Protein AF-A0A9N9I3C0-F1 (afdb_monomer_lite)

pLDDT: mean 87.47, std 11.56, range [42.34, 95.69]

Organism: NCBI:txid1117310

Radius of gyration: 16.12 Å; chains: 1; bounding box: 45×30×40 Å

Foldseek 3Di:
DDDPDDDPVRVVVVLVVVLVVDDPVCSCVVDCDPVLVVLLVVCQVPVPDCPSDHPVSSVVSVVQWHWDDPDVPDIDIDGDDPPDD

Structure (mmCIF, N/CA/C/O backbone):
data_AF-A0A9N9I3C0-F1
#
_entry.id   AF-A0A9N9I3C0-F1
#
loop_
_atom_site.group_PDB
_atom_site.id
_atom_site.type_symbol
_atom_site.label_atom_id
_atom_site.label_alt_id
_atom_site.label_comp_id
_atom_site.label_asym_id
_atom_site.label_entity_id
_atom_site.label_seq_id
_atom_site.pdbx_PDB_ins_code
_atom_site.Cartn_x
_atom_site.Cartn_y
_atom_site.Cartn_z
_atom_site.occupancy
_atom_site.B_iso_or_equiv
_atom_site.auth_seq_id
_atom_site.auth_comp_id
_atom_site.auth_asym_id
_atom_site.auth_atom_id
_atom_site.pdbx_PDB_model_num
ATOM 1 N N . MET A 1 1 ? -29.100 -17.151 2.137 1.00 53.69 1 MET A N 1
ATOM 2 C CA . MET A 1 1 ? -28.086 -16.398 2.902 1.00 53.69 1 MET A CA 1
ATOM 3 C C . MET A 1 1 ? -28.561 -14.962 2.972 1.00 53.69 1 MET A C 1
ATOM 5 O O . MET A 1 1 ? -28.625 -14.320 1.932 1.00 53.69 1 MET A O 1
ATOM 9 N N . GLU A 1 2 ? -28.973 -14.495 4.148 1.00 52.47 2 GLU A N 1
ATOM 10 C CA . GLU A 1 2 ? -29.235 -13.071 4.372 1.00 52.47 2 GLU A CA 1
ATOM 11 C C . GLU A 1 2 ? -27.888 -12.360 4.500 1.00 52.47 2 GLU A C 1
ATOM 13 O O . GLU A 1 2 ? -27.106 -12.645 5.407 1.00 52.47 2 GLU A O 1
ATOM 18 N N . TYR A 1 3 ? -27.583 -11.470 3.559 1.00 62.03 3 TYR A N 1
ATOM 19 C CA . TYR A 1 3 ? -26.472 -10.546 3.721 1.00 62.03 3 TYR A CA 1
ATOM 20 C C . TYR A 1 3 ? -26.979 -9.382 4.568 1.00 62.03 3 TYR A C 1
ATOM 22 O O . TYR A 1 3 ? -27.739 -8.546 4.085 1.00 62.03 3 TYR A O 1
ATOM 30 N N . ASN A 1 4 ? -26.568 -9.330 5.834 1.00 71.94 4 ASN A N 1
ATOM 31 C CA . ASN A 1 4 ? -26.751 -8.134 6.646 1.00 71.94 4 ASN A CA 1
ATOM 32 C C . ASN A 1 4 ? -25.838 -7.042 6.085 1.00 71.94 4 ASN A C 1
ATOM 34 O O . ASN A 1 4 ? -24.643 -6.992 6.379 1.00 71.94 4 ASN A O 1
ATOM 38 N N . PHE A 1 5 ? -26.397 -6.192 5.227 1.00 79.69 5 PHE A N 1
ATOM 39 C CA . PHE A 1 5 ? -25.709 -5.002 4.753 1.00 79.69 5 PHE A CA 1
ATOM 40 C C . PHE A 1 5 ? -25.544 -4.046 5.934 1.00 79.69 5 PHE A C 1
ATOM 42 O O . PHE A 1 5 ? -26.520 -3.540 6.485 1.00 79.69 5 PHE A O 1
ATOM 49 N N . ILE A 1 6 ? -24.299 -3.811 6.341 1.00 87.12 6 ILE A N 1
ATOM 50 C CA . ILE A 1 6 ? -23.997 -2.750 7.298 1.00 87.12 6 ILE A CA 1
ATOM 51 C C . ILE A 1 6 ? -24.229 -1.393 6.634 1.00 87.12 6 ILE A C 1
ATOM 53 O O . ILE A 1 6 ? -23.965 -1.208 5.444 1.00 87.12 6 ILE A O 1
ATOM 57 N N . SER A 1 7 ? -24.720 -0.428 7.409 1.00 91.06 7 SER A N 1
ATOM 58 C CA . SER A 1 7 ? -24.841 0.940 6.916 1.00 91.06 7 SER A CA 1
ATOM 59 C C . SER A 1 7 ? -23.453 1.535 6.660 1.00 91.06 7 SER A C 1
ATOM 61 O O . SER A 1 7 ? -22.474 1.157 7.310 1.00 91.06 7 SER A O 1
ATOM 63 N N . LYS A 1 8 ? -23.371 2.518 5.757 1.00 91.44 8 LYS A N 1
ATOM 64 C CA . LYS A 1 8 ? -22.135 3.281 5.541 1.00 91.44 8 LYS A CA 1
ATOM 65 C C . LYS A 1 8 ? -21.608 3.882 6.851 1.00 91.44 8 LYS A C 1
ATOM 67 O O . LYS A 1 8 ? -20.425 3.766 7.127 1.00 91.44 8 LYS A O 1
ATOM 72 N N . ALA A 1 9 ? -22.491 4.440 7.681 1.00 93.69 9 ALA A N 1
ATOM 73 C CA . ALA A 1 9 ? -22.111 5.020 8.969 1.00 93.69 9 ALA A CA 1
ATOM 74 C C . ALA A 1 9 ? -21.476 3.980 9.906 1.00 93.69 9 ALA A C 1
ATOM 76 O O . ALA A 1 9 ? -20.456 4.244 10.529 1.00 93.69 9 ALA A O 1
ATOM 77 N N . THR A 1 10 ? -22.032 2.766 9.954 1.00 94.00 10 THR A N 1
ATOM 78 C CA . THR A 1 10 ? -21.467 1.664 10.743 1.00 94.00 10 THR A CA 1
ATOM 79 C C . THR A 1 10 ? -20.087 1.252 10.228 1.00 94.00 10 THR A C 1
ATOM 81 O O . THR A 1 10 ? -19.189 1.000 11.027 1.00 94.00 10 THR A O 1
ATOM 84 N N . LEU A 1 11 ? -19.906 1.190 8.906 1.00 91.50 11 LEU A N 1
ATOM 85 C CA . LEU A 1 11 ? -18.607 0.895 8.302 1.00 91.50 11 LEU A CA 1
ATOM 86 C C . LEU A 1 11 ? -17.577 1.982 8.634 1.00 91.50 11 LEU A C 1
ATOM 88 O O . LEU A 1 11 ? -16.470 1.655 9.059 1.00 91.50 11 LEU A O 1
ATOM 92 N N . ASP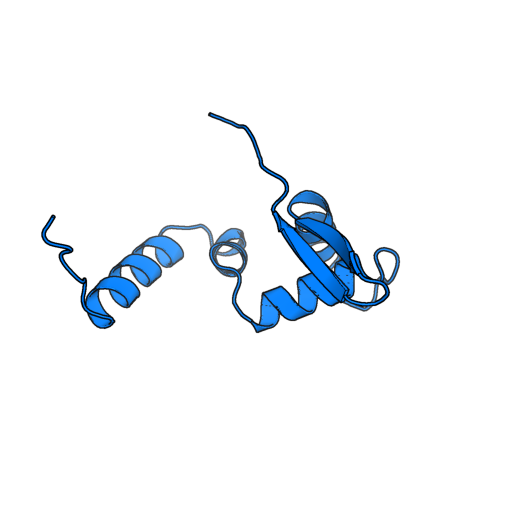 A 1 12 ? -17.953 3.250 8.474 1.00 92.25 12 ASP A N 1
ATOM 93 C CA . ASP A 1 12 ? -17.095 4.398 8.765 1.00 92.25 12 ASP A CA 1
ATOM 94 C C . ASP A 1 12 ? -16.671 4.393 10.246 1.00 92.25 12 ASP A C 1
ATOM 96 O O . ASP A 1 12 ? -15.489 4.545 10.551 1.00 92.25 12 ASP A O 1
ATOM 100 N N . ASP A 1 13 ? -17.592 4.104 11.171 1.00 95.25 13 ASP A N 1
ATOM 101 C CA . ASP A 1 13 ? -17.298 3.968 12.604 1.00 95.25 13 ASP A CA 1
ATOM 102 C C . ASP A 1 13 ? -16.305 2.839 12.908 1.00 95.25 13 ASP A C 1
ATOM 104 O O . ASP A 1 13 ? -15.392 3.011 13.719 1.00 95.25 13 ASP A O 1
ATOM 108 N N . ILE A 1 14 ? -16.468 1.674 12.273 1.00 93.62 14 ILE A N 1
ATOM 109 C CA . ILE A 1 14 ? -15.556 0.533 12.443 1.00 93.62 14 ILE A CA 1
ATOM 110 C C . ILE A 1 14 ? -14.160 0.892 11.925 1.00 93.62 14 ILE A C 1
ATOM 112 O O . ILE A 1 14 ? -13.166 0.654 12.614 1.00 93.62 14 ILE A O 1
ATOM 116 N N . ILE A 1 15 ? -14.087 1.489 10.733 1.00 92.31 15 ILE A N 1
ATOM 117 C CA . ILE A 1 15 ? -12.835 1.922 10.111 1.00 92.31 15 ILE A CA 1
ATOM 118 C C . ILE A 1 15 ? -12.123 2.950 10.993 1.00 92.31 15 ILE A C 1
ATOM 120 O O . ILE A 1 15 ? -10.934 2.792 11.275 1.00 92.31 15 ILE A O 1
ATOM 124 N N . ASN A 1 16 ? -12.843 3.964 11.469 1.00 93.12 16 ASN A N 1
ATOM 125 C CA . ASN A 1 16 ? -12.273 5.019 12.300 1.00 93.12 16 ASN A CA 1
ATOM 126 C C . ASN A 1 16 ? -11.748 4.460 13.624 1.00 93.12 16 ASN A C 1
ATOM 128 O O . ASN A 1 16 ? -10.612 4.744 13.994 1.00 93.12 16 ASN A O 1
ATOM 132 N N . LYS A 1 17 ? -12.515 3.592 14.299 1.00 95.44 17 LYS A N 1
ATOM 133 C CA . LYS A 1 17 ? -12.056 2.915 15.524 1.00 95.44 17 LYS A CA 1
ATOM 134 C C . LYS A 1 17 ? -10.792 2.093 15.289 1.00 95.44 17 LYS A C 1
ATOM 136 O O . LYS A 1 17 ? -9.878 2.139 16.108 1.00 95.44 17 LYS A O 1
ATOM 141 N N . TYR A 1 18 ? -10.727 1.363 14.176 1.00 94.06 18 TYR A N 1
ATOM 142 C CA . TYR A 1 18 ? -9.536 0.605 13.812 1.00 94.06 18 TYR A CA 1
ATOM 143 C C . TYR A 1 18 ? -8.331 1.526 13.592 1.00 94.06 18 TYR A C 1
ATOM 145 O O . TYR A 1 18 ? -7.299 1.319 14.229 1.00 94.06 18 TYR A O 1
ATOM 153 N N . ILE A 1 19 ? -8.457 2.569 12.766 1.00 93.00 19 ILE A N 1
ATOM 154 C CA . ILE A 1 19 ? -7.353 3.502 12.499 1.00 93.00 19 ILE A CA 1
ATOM 155 C C . ILE A 1 19 ? -6.877 4.158 13.796 1.00 93.00 19 ILE A C 1
ATOM 157 O O . ILE A 1 19 ? -5.686 4.114 14.085 1.00 93.00 19 ILE A O 1
ATOM 161 N N . SER A 1 20 ? -7.784 4.698 14.613 1.00 93.75 20 SER A N 1
ATOM 162 C CA . SER A 1 20 ? -7.420 5.373 15.865 1.00 93.75 20 SER A CA 1
ATOM 163 C C . SER A 1 20 ? -6.778 4.448 16.904 1.00 93.75 20 SER A C 1
ATOM 165 O O . SER A 1 20 ? -6.106 4.931 17.808 1.00 93.75 20 SER A O 1
ATOM 167 N N . SER A 1 21 ? -6.963 3.128 16.794 1.00 95.00 21 SER A N 1
ATOM 168 C CA . SER A 1 21 ? -6.295 2.154 17.668 1.00 95.00 21 SER A CA 1
ATOM 169 C C . SER A 1 21 ? -4.823 1.907 17.304 1.00 95.00 21 SER A C 1
ATOM 171 O O . SER A 1 21 ? -4.079 1.321 18.092 1.00 95.00 21 SER A O 1
ATOM 173 N N . LEU A 1 22 ? -4.389 2.331 16.112 1.00 93.00 22 LEU A N 1
ATOM 174 C CA . LEU A 1 22 ? -3.027 2.137 15.628 1.00 93.00 22 LEU A CA 1
ATOM 175 C C . LEU A 1 22 ? -2.109 3.301 16.037 1.00 93.00 22 LEU A C 1
ATOM 177 O O . LEU A 1 22 ? -2.548 4.451 16.074 1.00 93.00 22 LEU A O 1
ATOM 181 N N . PRO A 1 23 ? -0.802 3.043 16.239 1.00 91.25 23 PRO A N 1
ATOM 182 C CA . PRO A 1 23 ? 0.188 4.110 16.365 1.00 91.25 23 PRO A CA 1
ATOM 183 C C . PRO A 1 23 ? 0.156 5.044 15.149 1.00 91.25 23 PRO A C 1
ATOM 185 O O . PRO A 1 23 ? 0.032 4.556 14.023 1.00 91.25 23 PRO A O 1
ATOM 188 N N . ASP A 1 24 ? 0.364 6.348 15.350 1.00 85.62 24 ASP A N 1
ATOM 189 C CA . ASP A 1 24 ? 0.306 7.378 14.294 1.00 85.62 24 ASP A CA 1
ATOM 190 C C . ASP A 1 24 ? 1.122 7.008 13.048 1.00 85.62 24 ASP A C 1
ATOM 192 O O . ASP A 1 24 ? 0.663 7.140 11.915 1.00 85.62 24 ASP A O 1
ATOM 196 N N . CYS A 1 25 ? 2.307 6.421 13.248 1.00 81.50 25 CYS A N 1
ATOM 197 C CA . CYS A 1 25 ? 3.193 5.992 12.164 1.00 81.50 25 CYS A CA 1
ATOM 198 C C . CYS A 1 25 ? 2.621 4.874 11.268 1.00 81.50 25 CYS A C 1
ATOM 200 O O . CYS A 1 25 ? 3.169 4.599 10.196 1.00 81.50 25 CYS A O 1
ATOM 202 N N . ARG A 1 26 ? 1.548 4.203 11.703 1.00 83.75 26 ARG A N 1
ATOM 203 C CA . ARG A 1 26 ? 0.850 3.134 10.977 1.00 83.75 26 ARG A CA 1
ATOM 204 C C . ARG A 1 26 ? -0.510 3.564 10.437 1.00 83.75 26 ARG A C 1
ATOM 206 O O . ARG A 1 26 ? -0.985 2.903 9.520 1.00 83.75 26 ARG A O 1
ATOM 213 N N . GLN A 1 27 ? -1.111 4.636 10.952 1.00 88.56 27 GLN A N 1
ATOM 214 C CA . GLN A 1 27 ? -2.464 5.064 10.576 1.00 88.56 27 GLN A CA 1
ATOM 215 C C . GLN A 1 27 ? -2.584 5.366 9.080 1.00 88.56 27 GLN A C 1
ATOM 217 O O . GLN A 1 27 ? -3.452 4.815 8.408 1.00 88.56 27 GLN A O 1
ATOM 222 N N . GLU A 1 28 ? -1.657 6.154 8.529 1.00 84.25 28 GLU A N 1
ATOM 223 C CA . GLU A 1 28 ? -1.656 6.519 7.103 1.00 84.25 28 GLU A CA 1
ATOM 224 C C . GLU A 1 28 ? -1.568 5.293 6.178 1.00 84.25 28 GLU A C 1
ATOM 226 O O . GLU A 1 28 ? -2.147 5.265 5.095 1.00 84.25 28 GLU A O 1
ATOM 231 N N . LYS A 1 29 ? -0.862 4.248 6.622 1.00 85.88 29 LYS A N 1
ATOM 232 C CA . LYS A 1 29 ? -0.607 3.021 5.855 1.00 85.88 29 LYS A CA 1
ATOM 233 C C . LYS A 1 29 ? -1.612 1.908 6.151 1.00 85.88 29 LYS A C 1
ATOM 235 O O . LYS A 1 29 ? -1.548 0.860 5.514 1.00 85.88 29 LYS A O 1
ATOM 240 N N . ALA A 1 30 ? -2.514 2.121 7.11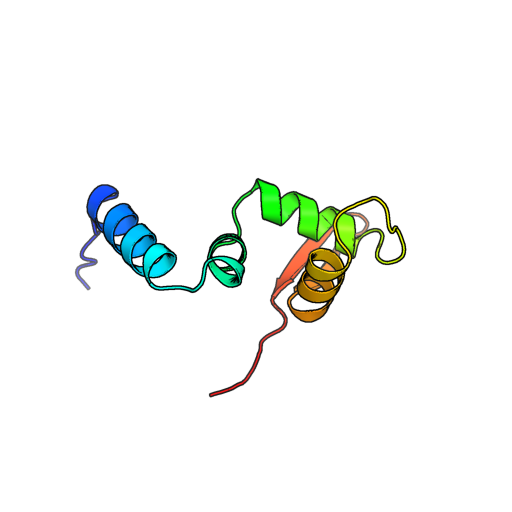0 1.00 87.75 30 ALA A N 1
ATOM 241 C CA . ALA A 1 30 ? -3.511 1.145 7.532 1.00 87.75 30 ALA A CA 1
ATOM 242 C C . ALA A 1 30 ? -4.568 0.908 6.452 1.00 87.75 30 ALA A C 1
ATOM 244 O O . ALA A 1 30 ? -5.013 -0.223 6.269 1.00 87.75 30 ALA A O 1
ATOM 245 N N . LEU A 1 31 ? -4.937 1.968 5.727 1.00 88.00 31 LEU A N 1
ATOM 246 C CA . LEU A 1 31 ? -5.834 1.913 4.580 1.00 88.00 31 LEU A CA 1
ATOM 247 C C . LEU A 1 31 ? -5.218 2.662 3.403 1.00 88.00 31 LEU A C 1
ATOM 249 O O . LEU A 1 31 ? -4.931 3.855 3.474 1.00 88.00 31 LEU A O 1
ATOM 253 N N . VAL A 1 32 ? -5.057 1.958 2.285 1.00 88.25 32 VAL A N 1
ATOM 254 C CA . VAL A 1 32 ? -4.547 2.559 1.054 1.00 88.25 32 VAL A CA 1
ATOM 255 C C . VAL A 1 32 ? -5.671 3.334 0.376 1.00 88.25 32 VAL A C 1
ATOM 257 O O . VAL A 1 32 ? -6.495 2.773 -0.342 1.00 88.25 32 VAL A O 1
ATOM 260 N N . ASN A 1 33 ? -5.704 4.644 0.609 1.00 88.62 33 ASN A N 1
ATOM 261 C CA . ASN A 1 33 ? -6.585 5.547 -0.122 1.00 88.62 33 ASN A CA 1
ATOM 262 C C . ASN A 1 33 ? -6.062 5.813 -1.549 1.00 88.62 33 ASN A C 1
ATOM 264 O O . ASN A 1 33 ? -4.942 5.449 -1.911 1.00 88.62 33 ASN A O 1
ATOM 268 N N . MET A 1 34 ? -6.864 6.499 -2.367 1.00 89.88 34 MET A N 1
ATOM 269 C CA . MET A 1 34 ? -6.511 6.793 -3.761 1.00 89.88 34 MET A CA 1
ATOM 270 C C . MET A 1 34 ? -5.248 7.648 -3.923 1.00 89.88 34 MET A C 1
ATOM 272 O O . MET A 1 34 ? -4.553 7.520 -4.932 1.00 89.88 34 MET A O 1
ATOM 276 N N . ASN A 1 35 ? -4.940 8.527 -2.967 1.00 91.12 35 ASN A N 1
ATOM 277 C CA . ASN A 1 35 ? -3.727 9.339 -3.026 1.00 91.12 35 ASN A CA 1
ATOM 278 C C . ASN A 1 35 ? -2.483 8.475 -2.782 1.00 91.12 35 ASN A C 1
ATOM 280 O O . ASN A 1 35 ? -1.579 8.449 -3.618 1.00 91.12 35 ASN A O 1
ATOM 284 N N . LEU A 1 36 ? -2.495 7.692 -1.699 1.00 91.06 36 LEU A N 1
ATOM 285 C CA . LEU A 1 36 ? -1.417 6.767 -1.363 1.00 91.06 36 LEU A CA 1
ATOM 286 C C . LEU A 1 36 ? -1.235 5.715 -2.462 1.00 91.06 36 LEU A C 1
ATOM 288 O O . LEU A 1 36 ? -0.113 5.399 -2.845 1.00 91.06 36 LEU A O 1
ATOM 292 N N . PHE A 1 37 ? -2.331 5.237 -3.056 1.00 92.12 37 PHE A N 1
ATOM 293 C CA . PHE A 1 37 ? -2.294 4.336 -4.206 1.00 92.12 37 PHE A CA 1
ATOM 294 C C . PHE A 1 37 ? -1.536 4.937 -5.401 1.00 92.12 37 PHE A C 1
ATOM 296 O O . PHE A 1 37 ? -0.664 4.287 -5.981 1.00 92.12 37 PHE A O 1
ATOM 303 N N . LYS A 1 38 ? -1.820 6.197 -5.761 1.00 92.19 38 L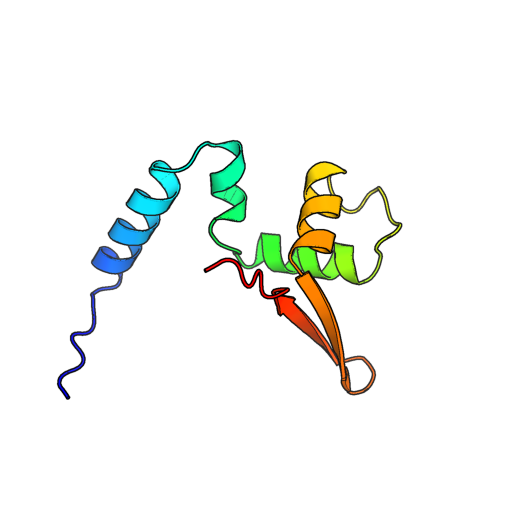YS A N 1
ATOM 304 C CA . LYS A 1 38 ? -1.109 6.898 -6.844 1.00 92.19 38 LYS A CA 1
ATOM 305 C C . LYS A 1 38 ? 0.376 7.073 -6.526 1.00 92.19 38 LYS A C 1
ATOM 307 O O . LYS A 1 38 ? 1.203 6.913 -7.424 1.00 92.19 38 LYS A O 1
ATOM 312 N N . GLN A 1 39 ? 0.719 7.379 -5.275 1.00 93.25 39 GLN A N 1
ATOM 313 C CA . GLN A 1 39 ? 2.111 7.476 -4.830 1.00 93.25 39 GLN A CA 1
ATOM 314 C C . GLN A 1 39 ? 2.828 6.128 -4.935 1.00 93.25 39 GLN A C 1
ATOM 316 O O . GLN A 1 39 ? 3.885 6.059 -5.558 1.00 93.25 39 GLN A O 1
ATOM 321 N N . ILE A 1 40 ? 2.224 5.043 -4.435 1.00 94.25 40 ILE A N 1
ATOM 322 C CA . ILE A 1 40 ? 2.756 3.679 -4.576 1.00 94.25 40 ILE A CA 1
ATOM 323 C C . ILE A 1 40 ? 3.011 3.366 -6.055 1.00 94.25 40 ILE A C 1
ATOM 325 O O . ILE A 1 40 ? 4.100 2.908 -6.395 1.00 94.25 40 ILE A O 1
ATOM 329 N N . LYS A 1 41 ? 2.067 3.680 -6.955 1.00 93.75 41 LYS A N 1
ATOM 330 C CA . LYS A 1 41 ? 2.240 3.435 -8.397 1.00 93.75 41 LYS A CA 1
ATOM 331 C C . LYS A 1 41 ? 3.455 4.173 -8.9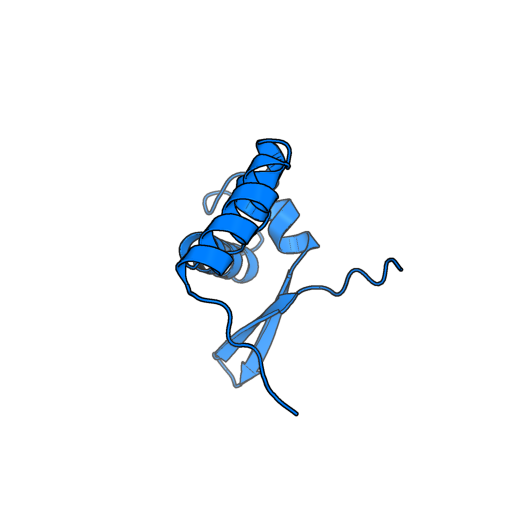60 1.00 93.75 41 LYS A C 1
ATOM 333 O O . LYS A 1 41 ? 4.255 3.564 -9.663 1.00 93.75 41 LYS A O 1
ATOM 338 N N . LYS A 1 42 ? 3.624 5.458 -8.630 1.00 94.56 42 LYS A N 1
ATOM 339 C CA . LYS A 1 42 ? 4.789 6.253 -9.060 1.00 94.56 42 LYS A CA 1
ATOM 340 C C . LYS A 1 42 ? 6.104 5.673 -8.533 1.00 94.56 42 LYS A C 1
ATOM 342 O O . LYS A 1 42 ? 7.054 5.543 -9.299 1.00 94.56 42 LYS A O 1
ATOM 347 N N . ILE A 1 43 ? 6.140 5.288 -7.255 1.00 95.69 43 ILE A N 1
ATOM 348 C CA . ILE A 1 43 ? 7.320 4.686 -6.617 1.00 95.69 43 ILE A CA 1
ATOM 349 C C . ILE A 1 43 ? 7.706 3.379 -7.310 1.00 95.69 43 ILE A C 1
ATOM 351 O O . ILE A 1 43 ? 8.888 3.130 -7.529 1.00 95.69 43 ILE A O 1
ATOM 355 N N . LEU A 1 44 ? 6.730 2.529 -7.631 1.00 94.62 44 LEU A N 1
ATOM 356 C CA . LEU A 1 44 ? 7.002 1.237 -8.254 1.00 94.62 44 LEU A CA 1
ATOM 357 C C . LEU A 1 44 ? 7.387 1.359 -9.734 1.00 94.62 44 LEU A C 1
ATOM 359 O O . LEU A 1 44 ? 8.188 0.554 -10.197 1.00 94.62 44 LEU A O 1
ATOM 363 N N . LEU A 1 45 ? 6.866 2.361 -10.453 1.00 93.62 45 LEU A N 1
ATOM 364 C CA . LEU A 1 45 ? 7.277 2.660 -11.831 1.00 93.62 45 LEU A CA 1
ATOM 365 C C . LEU A 1 45 ? 8.722 3.178 -11.898 1.00 93.62 45 LEU A C 1
ATOM 367 O O . LEU A 1 45 ? 9.473 2.772 -12.776 1.00 93.62 45 LEU A O 1
ATOM 371 N N . ASN A 1 46 ? 9.124 4.031 -10.949 1.00 94.06 46 ASN A N 1
ATOM 372 C CA . ASN A 1 46 ? 10.451 4.653 -10.913 1.00 94.06 46 ASN A CA 1
ATOM 373 C C . ASN A 1 46 ? 11.148 4.398 -9.561 1.00 94.06 46 ASN A C 1
ATOM 375 O O . ASN A 1 46 ? 11.326 5.320 -8.761 1.00 94.06 46 ASN A O 1
ATOM 379 N N . PRO A 1 47 ? 11.586 3.159 -9.266 1.00 89.94 47 PRO A N 1
ATOM 380 C CA . PRO A 1 47 ? 12.045 2.784 -7.929 1.00 89.94 47 PRO A CA 1
ATOM 381 C C . PRO A 1 47 ? 13.310 3.520 -7.472 1.00 89.94 47 PRO A C 1
ATOM 383 O O . PRO A 1 47 ? 13.542 3.634 -6.268 1.00 89.94 47 PRO A O 1
ATOM 386 N N . PHE A 1 48 ? 14.148 4.010 -8.380 1.00 90.69 48 PHE A N 1
ATOM 387 C CA . PHE A 1 48 ? 15.393 4.698 -8.020 1.00 90.69 48 PHE A CA 1
ATOM 388 C C . PHE A 1 48 ? 15.238 6.213 -7.865 1.00 90.69 48 PHE A C 1
ATOM 390 O O . PHE A 1 48 ? 16.166 6.860 -7.380 1.00 90.69 48 PHE A O 1
ATOM 397 N N . ASP A 1 49 ? 14.074 6.761 -8.213 1.00 93.38 49 ASP A N 1
ATOM 398 C CA . ASP A 1 49 ? 13.789 8.181 -8.071 1.00 93.38 49 ASP A CA 1
ATOM 399 C C . ASP A 1 49 ? 13.598 8.538 -6.587 1.00 93.38 49 ASP A C 1
ATOM 401 O O . ASP A 1 49 ? 12.749 7.988 -5.873 1.00 93.38 49 ASP A O 1
ATOM 405 N N . LYS A 1 50 ? 14.460 9.432 -6.099 1.00 92.06 50 LYS A N 1
ATOM 406 C CA . LYS A 1 50 ? 14.505 9.842 -4.694 1.00 92.06 50 LYS A CA 1
ATOM 407 C C . LYS A 1 50 ? 13.586 11.027 -4.391 1.00 92.06 50 LYS A C 1
ATOM 409 O O . LYS A 1 50 ? 13.387 11.283 -3.205 1.00 92.06 50 LYS A O 1
ATOM 414 N N . GLU A 1 51 ? 12.998 11.658 -5.406 1.00 93.44 51 GLU A N 1
ATOM 415 C CA . GLU A 1 51 ? 12.148 12.847 -5.276 1.00 93.44 51 GLU A CA 1
ATOM 416 C C . GLU A 1 51 ? 10.654 12.503 -5.114 1.00 93.44 51 GLU A C 1
ATOM 418 O O . GLU A 1 51 ? 9.871 13.330 -4.658 1.00 93.44 51 GLU A O 1
ATOM 423 N N . ILE A 1 52 ? 10.234 11.273 -5.451 1.00 90.00 52 ILE A N 1
ATOM 424 C CA . ILE A 1 52 ? 8.807 10.879 -5.500 1.00 90.00 52 ILE A CA 1
ATOM 425 C C . ILE A 1 52 ? 8.121 10.860 -4.121 1.00 90.00 52 ILE A C 1
ATOM 427 O O . ILE A 1 52 ? 6.913 11.079 -4.046 1.00 90.00 52 ILE A O 1
ATOM 431 N N . ASP A 1 53 ? 8.858 10.570 -3.044 1.00 91.19 53 ASP A N 1
ATOM 432 C CA . ASP A 1 53 ? 8.358 10.544 -1.657 1.00 91.19 53 ASP A CA 1
ATOM 433 C C . ASP A 1 53 ? 9.542 10.460 -0.674 1.00 91.19 53 ASP A C 1
ATOM 435 O O . ASP A 1 53 ? 10.692 10.425 -1.095 1.00 91.19 53 ASP A O 1
ATOM 439 N N . THR A 1 54 ? 9.303 10.330 0.628 1.00 91.44 54 THR A N 1
ATOM 440 C CA . THR A 1 54 ? 10.313 10.024 1.648 1.00 91.44 54 THR A CA 1
ATOM 441 C C . THR A 1 54 ? 10.929 8.630 1.471 1.00 91.44 54 THR A C 1
ATOM 443 O O . THR A 1 54 ? 10.289 7.687 0.997 1.00 91.44 54 THR A O 1
ATOM 446 N N . LYS A 1 55 ? 12.176 8.445 1.930 1.00 92.12 55 LYS A N 1
ATOM 447 C CA . LYS A 1 55 ? 12.860 7.136 1.904 1.00 92.12 55 LYS A CA 1
ATOM 448 C C . LYS A 1 55 ? 12.019 6.034 2.564 1.00 92.12 55 LYS A C 1
ATOM 450 O O . LYS A 1 55 ? 11.873 4.958 1.989 1.00 92.12 55 LYS A O 1
ATOM 455 N N . THR A 1 56 ? 11.431 6.325 3.722 1.00 90.06 56 THR A N 1
ATOM 456 C CA . THR A 1 56 ? 10.621 5.379 4.501 1.00 90.06 56 THR A CA 1
ATOM 457 C C . THR A 1 56 ? 9.382 4.914 3.738 1.00 90.06 56 THR A C 1
ATOM 459 O O . THR A 1 56 ? 9.074 3.722 3.735 1.00 90.06 56 THR A O 1
ATOM 462 N N . THR A 1 57 ? 8.666 5.822 3.069 1.00 90.00 57 THR A N 1
ATOM 463 C CA . THR A 1 57 ? 7.501 5.460 2.246 1.00 90.00 57 THR A CA 1
ATOM 464 C C . THR A 1 57 ? 7.922 4.667 1.017 1.00 90.00 57 THR A C 1
ATOM 466 O O . THR A 1 57 ? 7.303 3.646 0.718 1.00 90.00 57 THR A O 1
ATOM 469 N N . ARG A 1 58 ? 9.017 5.060 0.350 1.00 93.75 58 ARG A N 1
ATOM 470 C CA . ARG A 1 58 ? 9.543 4.327 -0.811 1.00 93.75 58 ARG A CA 1
ATOM 471 C C . ARG A 1 58 ? 9.937 2.893 -0.463 1.00 93.75 58 ARG A C 1
ATOM 473 O O . ARG A 1 58 ? 9.582 1.969 -1.192 1.00 93.75 58 ARG A O 1
ATOM 480 N N . GLU A 1 59 ? 10.658 2.688 0.636 1.00 92.31 59 GLU A N 1
ATOM 481 C CA . GLU A 1 5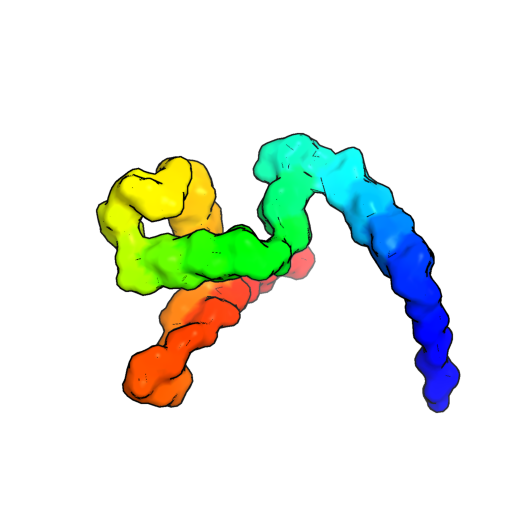9 ? 11.063 1.352 1.092 1.00 92.31 59 GLU A CA 1
ATOM 482 C C . GLU A 1 59 ? 9.861 0.508 1.519 1.00 92.31 59 GLU A C 1
ATOM 484 O O . GLU A 1 59 ? 9.760 -0.657 1.133 1.00 92.31 59 GLU A O 1
ATOM 489 N N . TRP A 1 60 ? 8.913 1.104 2.248 1.00 91.62 60 TRP A N 1
ATOM 490 C CA . TRP A 1 60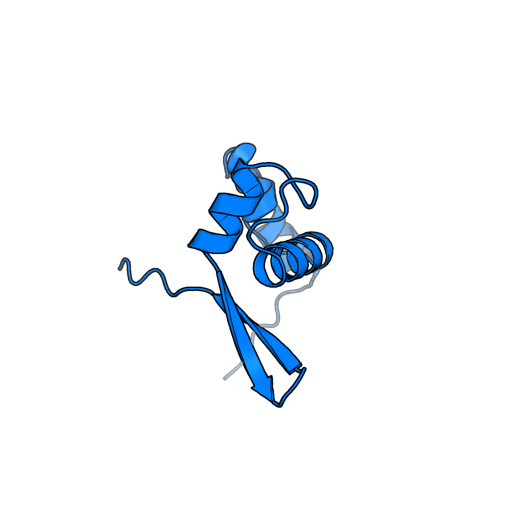 ? 7.666 0.439 2.622 1.00 91.62 60 TRP A CA 1
ATOM 491 C C . TRP A 1 60 ? 6.861 -0.010 1.394 1.00 91.62 60 TRP A C 1
ATOM 493 O O . TRP A 1 60 ? 6.488 -1.178 1.309 1.00 91.62 60 TRP A O 1
ATOM 503 N N . ALA A 1 61 ? 6.658 0.870 0.409 1.00 93.06 61 ALA A N 1
ATOM 504 C CA . ALA A 1 61 ? 5.898 0.550 -0.796 1.00 93.06 61 ALA A CA 1
ATOM 505 C C . ALA A 1 61 ? 6.551 -0.594 -1.591 1.00 93.06 61 ALA A C 1
ATOM 507 O O . ALA A 1 61 ? 5.886 -1.561 -1.956 1.00 93.06 61 ALA A O 1
ATOM 508 N N . LYS A 1 62 ? 7.875 -0.549 -1.783 1.00 92.75 62 LYS A N 1
ATOM 509 C CA . LYS A 1 62 ? 8.625 -1.627 -2.454 1.00 92.75 62 LYS A CA 1
ATOM 510 C C . LYS A 1 62 ? 8.597 -2.945 -1.692 1.00 92.75 62 LYS A C 1
ATOM 512 O O . LYS A 1 62 ? 8.722 -4.002 -2.309 1.00 92.75 62 LYS A O 1
ATOM 517 N N . LYS A 1 63 ? 8.494 -2.902 -0.363 1.00 91.56 63 LYS A N 1
ATOM 518 C CA . LYS A 1 63 ? 8.390 -4.097 0.478 1.00 91.56 63 LYS A CA 1
ATOM 519 C C . LYS A 1 63 ? 7.005 -4.731 0.358 1.00 91.56 63 LYS A C 1
ATOM 521 O O . LYS A 1 63 ? 6.924 -5.936 0.153 1.00 91.56 63 LYS A O 1
ATOM 526 N N . CYS A 1 64 ? 5.948 -3.928 0.448 1.00 90.69 64 CYS A N 1
ATOM 527 C CA . CYS A 1 64 ? 4.568 -4.407 0.530 1.00 90.69 64 CYS A CA 1
ATOM 528 C C . CYS A 1 64 ? 3.913 -4.673 -0.829 1.00 90.69 64 CYS A C 1
ATOM 530 O O . CYS A 1 64 ? 2.948 -5.429 -0.881 1.00 90.69 64 CYS A O 1
ATOM 532 N N . PHE A 1 65 ? 4.406 -4.086 -1.921 1.00 93.38 65 PHE A N 1
ATOM 533 C CA . PHE A 1 65 ? 3.738 -4.155 -3.222 1.00 93.38 65 PHE A CA 1
ATOM 534 C C . PHE A 1 65 ? 4.701 -4.489 -4.363 1.00 93.38 65 PHE A C 1
ATOM 536 O O . PHE A 1 65 ? 5.890 -4.163 -4.316 1.00 93.38 65 PHE A O 1
ATOM 543 N N . ILE A 1 66 ? 4.174 -5.138 -5.397 1.00 93.25 66 ILE A N 1
ATOM 544 C CA . ILE A 1 66 ? 4.805 -5.278 -6.713 1.00 93.25 66 ILE A CA 1
ATOM 545 C C . ILE A 1 66 ? 3.945 -4.597 -7.774 1.00 93.25 66 ILE A C 1
ATOM 547 O O . ILE A 1 66 ? 2.739 -4.414 -7.595 1.00 93.25 66 ILE A O 1
ATOM 551 N N . LEU A 1 67 ? 4.588 -4.235 -8.876 1.00 93.31 67 LEU A N 1
ATOM 552 C CA . LEU A 1 67 ? 3.925 -3.798 -10.091 1.00 93.31 67 LEU A CA 1
ATOM 553 C C . LEU A 1 67 ? 3.985 -4.952 -11.089 1.00 93.31 67 LEU A C 1
ATOM 555 O O . LEU A 1 67 ? 5.075 -5.432 -11.390 1.00 93.31 67 LEU A O 1
ATOM 559 N N . GLU A 1 68 ? 2.830 -5.400 -11.561 1.00 92.00 68 GLU A N 1
ATOM 560 C CA . GLU A 1 68 ? 2.723 -6.442 -12.580 1.00 92.00 68 GLU A CA 1
ATOM 561 C C . GLU A 1 68 ? 2.162 -5.832 -13.863 1.00 92.00 68 GLU A C 1
ATOM 563 O O . GLU A 1 68 ? 1.167 -5.103 -13.830 1.00 92.00 68 GLU A O 1
ATOM 568 N N . GLU A 1 69 ? 2.823 -6.106 -14.984 1.00 92.12 69 GLU A N 1
ATOM 569 C CA . GLU A 1 69 ? 2.348 -5.736 -16.313 1.00 92.12 69 GLU A CA 1
ATOM 570 C C . GLU A 1 69 ? 1.427 -6.839 -16.834 1.00 92.12 69 GLU A C 1
ATOM 572 O O . GLU A 1 69 ? 1.858 -7.974 -17.023 1.00 92.12 69 GLU A O 1
ATOM 577 N N . ILE A 1 70 ? 0.149 -6.520 -17.033 1.00 90.88 70 ILE A N 1
ATOM 578 C CA . ILE A 1 70 ? -0.857 -7.491 -17.493 1.00 90.88 70 ILE A CA 1
ATOM 579 C C . ILE A 1 70 ? -0.909 -7.523 -19.020 1.00 90.88 70 ILE A C 1
ATOM 581 O O . ILE A 1 70 ? -1.006 -8.581 -19.638 1.00 90.88 70 ILE A O 1
ATOM 585 N N . THR A 1 71 ? -0.824 -6.345 -19.626 1.00 90.62 71 THR A N 1
ATOM 586 C CA . THR A 1 71 ? -0.660 -6.134 -21.066 1.00 90.62 71 THR A CA 1
ATOM 587 C C . THR A 1 71 ? 0.336 -4.999 -21.267 1.00 90.62 71 THR A C 1
ATOM 589 O O . THR A 1 71 ? 0.462 -4.185 -20.353 1.00 90.62 71 THR A O 1
ATOM 592 N N . PRO A 1 72 ? 0.992 -4.880 -22.435 1.00 92.19 72 PRO A N 1
ATOM 593 C CA . PRO A 1 72 ? 1.934 -3.794 -22.697 1.00 92.19 72 PRO A CA 1
ATOM 594 C C . PRO A 1 72 ? 1.369 -2.419 -22.304 1.00 92.19 72 PRO A C 1
ATOM 596 O O . PRO A 1 72 ? 0.376 -1.965 -22.875 1.00 92.19 72 PRO A O 1
ATOM 599 N N . GLY A 1 73 ? 1.969 -1.779 -21.299 1.00 85.69 73 GLY A N 1
ATOM 600 C CA . GLY A 1 73 ? 1.545 -0.478 -20.764 1.00 85.69 73 GLY A CA 1
ATOM 601 C C . GLY A 1 73 ? 0.408 -0.485 -19.725 1.00 85.69 73 GLY A C 1
ATOM 602 O O . GLY A 1 73 ? 0.138 0.567 -19.137 1.00 85.69 73 GLY A O 1
ATOM 603 N N . ASP A 1 74 ? -0.232 -1.626 -19.442 1.00 89.19 74 ASP A N 1
ATOM 604 C CA . ASP A 1 74 ? -1.200 -1.781 -18.342 1.00 89.19 74 ASP A CA 1
ATOM 605 C C . ASP A 1 74 ? -0.544 -2.434 -17.122 1.00 89.19 74 ASP A C 1
ATOM 607 O O . ASP A 1 74 ? -0.281 -3.639 -17.086 1.00 89.19 74 ASP A O 1
ATOM 611 N N . TYR A 1 75 ? -0.324 -1.613 -16.096 1.00 89.19 75 TYR A N 1
ATOM 612 C CA . TYR A 1 75 ? 0.312 -2.015 -14.850 1.00 89.19 75 TYR A CA 1
ATOM 613 C C . TYR A 1 75 ? -0.673 -2.025 -13.683 1.00 89.19 75 TYR A C 1
ATOM 615 O O . TYR A 1 75 ? -1.284 -0.994 -13.354 1.00 89.19 75 TYR A O 1
ATOM 623 N N . ARG A 1 76 ? -0.731 -3.158 -12.979 1.00 91.56 76 ARG A N 1
ATOM 624 C CA . ARG A 1 76 ? -1.501 -3.347 -11.745 1.00 91.56 76 ARG A CA 1
ATOM 625 C C . ARG A 1 76 ? -0.586 -3.415 -10.531 1.00 91.56 76 ARG A C 1
ATOM 627 O O . ARG A 1 76 ? 0.498 -3.988 -10.576 1.00 91.56 76 ARG A O 1
ATOM 634 N N . ILE A 1 77 ? -1.039 -2.821 -9.431 1.00 91.81 77 ILE A N 1
ATOM 635 C CA . ILE A 1 77 ? -0.365 -2.930 -8.136 1.00 91.81 77 ILE A CA 1
ATOM 636 C C . ILE A 1 77 ? -0.912 -4.166 -7.430 1.00 91.81 77 ILE A C 1
ATOM 638 O O . ILE A 1 77 ? -2.122 -4.276 -7.233 1.00 91.81 77 ILE A O 1
ATOM 642 N N . ILE A 1 78 ? -0.021 -5.062 -7.022 1.00 91.12 78 ILE A N 1
ATOM 643 C CA . ILE A 1 78 ? -0.366 -6.290 -6.306 1.00 91.12 78 ILE A CA 1
ATOM 644 C C . ILE A 1 78 ? 0.294 -6.261 -4.936 1.00 91.12 78 ILE A C 1
ATOM 646 O O . ILE A 1 78 ? 1.468 -5.914 -4.796 1.00 91.12 78 ILE A O 1
ATOM 650 N N . VAL A 1 79 ? -0.472 -6.624 -3.910 1.00 89.38 79 VAL A N 1
ATOM 651 C CA . VAL A 1 79 ? 0.041 -6.774 -2.548 1.00 89.38 79 VAL A CA 1
ATOM 652 C C . VAL A 1 79 ? 0.936 -8.008 -2.502 1.00 89.38 79 VAL A C 1
ATOM 654 O O . VAL A 1 79 ? 0.502 -9.108 -2.847 1.00 89.38 79 VAL A O 1
ATOM 657 N N . LYS A 1 80 ? 2.180 -7.850 -2.046 1.00 88.50 80 LYS A N 1
ATOM 658 C CA . LYS A 1 80 ? 3.032 -8.993 -1.725 1.00 88.50 80 LYS A CA 1
ATOM 659 C C . LYS A 1 80 ? 2.405 -9.686 -0.530 1.00 88.50 80 LYS A C 1
ATOM 661 O O . LYS A 1 80 ? 2.321 -9.110 0.550 1.00 88.50 80 LYS A O 1
ATOM 666 N N . LYS A 1 81 ? 1.903 -10.897 -0.747 1.00 70.81 81 LYS A N 1
ATOM 667 C CA . LYS A 1 81 ? 1.285 -11.702 0.299 1.00 70.81 81 LYS A CA 1
ATOM 668 C C . LYS A 1 81 ? 2.306 -11.921 1.419 1.00 70.81 81 LYS A C 1
ATOM 670 O O . LYS A 1 81 ? 3.239 -12.702 1.250 1.00 70.81 81 LYS A O 1
ATOM 675 N N . ASP A 1 82 ? 2.127 -11.266 2.560 1.00 60.91 82 ASP A N 1
ATOM 676 C CA . ASP A 1 82 ? 2.803 -11.672 3.788 1.00 60.91 82 ASP A CA 1
ATOM 677 C C . ASP A 1 82 ? 2.066 -12.925 4.286 1.00 60.91 82 ASP A C 1
ATOM 679 O O . ASP A 1 82 ? 1.082 -12.842 5.012 1.00 60.91 82 ASP A O 1
ATOM 683 N N . ASN A 1 83 ? 2.498 -14.111 3.839 1.00 46.59 83 ASN A N 1
ATOM 684 C CA . ASN A 1 83 ? 2.089 -15.409 4.395 1.00 46.59 83 ASN A CA 1
ATOM 685 C C . ASN A 1 83 ? 2.649 -15.563 5.828 1.00 46.59 83 ASN A C 1
ATOM 687 O O . ASN A 1 83 ? 3.420 -16.482 6.108 1.00 46.59 83 ASN A O 1
ATOM 691 N N . LYS A 1 84 ? 2.314 -14.655 6.743 1.00 42.34 84 LYS A N 1
ATOM 692 C CA . LYS A 1 84 ? 2.468 -14.924 8.170 1.00 42.34 84 LYS A CA 1
ATOM 693 C C . LYS A 1 84 ? 1.097 -15.343 8.703 1.00 42.34 84 LYS A C 1
ATOM 695 O O . LYS A 1 84 ? 0.194 -14.510 8.641 1.00 42.34 84 LYS A O 1
ATOM 700 N N . PRO A 1 85 ? 0.927 -16.621 9.092 1.00 46.75 85 PRO A N 1
ATOM 701 C CA . PRO A 1 85 ? -0.281 -17.068 9.778 1.00 46.75 85 PRO A CA 1
ATOM 702 C C . PRO A 1 85 ? -0.495 -16.298 11.085 1.00 46.75 85 PRO A C 1
ATOM 704 O O . PRO A 1 85 ? 0.502 -15.766 11.634 1.00 46.75 85 PRO A O 1
#

Secondary structure (DSSP, 8-state):
-------HHHHHHHHHHHHHHS-HHHHHHHS--HHHHHHHHHHHHSTT-SSSS-HHHHHHHHHHEEEEEEETTEEEEEE------

Sequence (85 aa):
MEYNFISKATLDDIINKYISSLPDCRQEKALVNMNLFKQIKKILLNPFDKEIDTKTTREWAKKCFILEEITPGDYRIIVKKDNKP